Protein AF-M1AW22-F1 (afdb_monomer)

Foldseek 3Di:
DDDDDPDPVVVVVVVVVVVVVVVVVVVVVVVVVVVPPDPQAQAEEEEEEDQPAACPHPVNVVVQVVCCPVSVHPYYDGHGQPVPPDVDRDGDDPLVVVVVVSVVVQVVVCVVDPPHHYHYHYDDSSVD

pLDDT: mean 78.63, std 19.26, range [43.22, 97.75]

Secondary structure (DSSP, 8-state):
-------THHHHHHHHHHHHHHHHHHHHHHHHHHT-----PPPEEEEE--TT--TTSHHHHHHHHHHHHHTT-SEEEEE--GGGTTSS-PPPPPTHHHHHHHHHHHHHHHHHSTTSPEEEEE-GGGG-

Mean predicted aligned error: 13.9 Å

Solvent-accessible surface area (backbone atoms only — not comparable to full-atom values): 7579 Å² total; per-residue (Å²): 136,87,81,82,78,78,67,70,68,64,60,54,55,60,51,52,59,53,50,54,53,52,51,51,52,57,52,53,54,55,57,50,65,73,64,60,87,59,77,86,48,45,31,33,34,43,36,33,39,32,76,83,41,56,35,84,31,70,68,44,47,54,48,41,56,46,50,32,60,78,59,55,30,72,43,60,48,60,48,72,62,77,75,66,68,78,87,58,87,51,81,72,74,65,65,77,73,48,49,60,57,52,53,49,55,51,51,54,50,47,68,75,43,74,86,35,50,78,43,85,43,43,38,72,63,34,58,107

Nearest PDB structures (foldseek):
  1ycd-assembly1_A  TM=5.095E-01  e=6.265E-01  Saccharomyces cerevisiae
  4z99-assembly1_A  TM=2.700E-01  e=2.888E+00  Homo sapiens

Structure (mmCIF, N/CA/C/O backbone):
data_AF-M1AW22-F1
#
_entry.id   AF-M1AW22-F1
#
loop_
_atom_site.group_PDB
_atom_site.id
_atom_site.type_symbol
_atom_site.label_atom_id
_atom_site.label_alt_id
_atom_site.label_comp_id
_atom_site.label_asym_id
_atom_site.label_entity_id
_atom_site.label_seq_id
_atom_site.pdbx_PDB_ins_code
_atom_site.Cartn_x
_atom_site.Cartn_y
_atom_site.Cartn_z
_atom_site.occupancy
_atom_site.B_iso_or_equiv
_atom_site.auth_seq_id
_atom_site.auth_comp_id
_atom_site.auth_asym_id
_atom_site.auth_atom_id
_atom_site.pdbx_PDB_model_num
ATOM 1 N N . MET A 1 1 ? -82.813 -9.520 1.452 1.00 45.84 1 MET A N 1
ATOM 2 C CA . MET A 1 1 ? -81.651 -9.467 2.368 1.00 45.84 1 MET A CA 1
ATOM 3 C C . MET A 1 1 ? -80.362 -9.507 1.546 1.00 45.84 1 MET A C 1
ATOM 5 O O . MET A 1 1 ? -80.009 -10.591 1.099 1.00 45.84 1 MET A O 1
ATOM 9 N N . PRO A 1 2 ? -79.679 -8.385 1.249 1.00 44.34 2 PRO A N 1
ATOM 10 C CA . PRO A 1 2 ? -78.415 -8.440 0.521 1.00 44.34 2 PRO A CA 1
ATOM 11 C C . PRO A 1 2 ? -77.249 -8.662 1.498 1.00 44.34 2 PRO A C 1
ATOM 13 O O . PRO A 1 2 ? -76.967 -7.834 2.361 1.00 44.34 2 PRO A O 1
ATOM 16 N N . THR A 1 3 ? -76.560 -9.794 1.364 1.00 54.22 3 THR A N 1
ATOM 17 C CA . THR A 1 3 ? -75.356 -10.128 2.135 1.00 54.22 3 THR A CA 1
ATOM 18 C C . THR A 1 3 ? -74.130 -9.428 1.545 1.00 54.22 3 THR A C 1
ATOM 20 O O . THR A 1 3 ? -73.744 -9.686 0.403 1.00 54.22 3 THR A O 1
ATOM 23 N N . ARG A 1 4 ? -73.492 -8.548 2.328 1.00 50.41 4 ARG A N 1
ATOM 24 C CA . ARG A 1 4 ? -72.228 -7.876 1.983 1.00 50.41 4 ARG A CA 1
ATOM 25 C C . ARG A 1 4 ? -71.093 -8.899 1.850 1.00 50.41 4 ARG A C 1
ATOM 27 O O . ARG A 1 4 ? -70.639 -9.472 2.836 1.00 50.41 4 ARG A O 1
ATOM 34 N N . ARG A 1 5 ? -70.595 -9.092 0.626 1.00 52.47 5 ARG A N 1
ATOM 35 C CA . ARG A 1 5 ? -69.404 -9.902 0.332 1.00 52.47 5 ARG A CA 1
ATOM 36 C C . ARG A 1 5 ? -68.158 -9.130 0.786 1.00 52.47 5 ARG A C 1
ATOM 38 O O . ARG A 1 5 ? -67.815 -8.105 0.201 1.00 52.47 5 ARG A O 1
ATOM 45 N N . ALA A 1 6 ? -67.505 -9.587 1.854 1.00 54.03 6 ALA A N 1
ATOM 46 C CA . ALA A 1 6 ? -66.303 -8.945 2.382 1.00 54.03 6 ALA A CA 1
ATOM 47 C C . ALA A 1 6 ? -65.142 -9.010 1.368 1.00 54.03 6 ALA A C 1
ATOM 49 O O . ALA A 1 6 ? -64.832 -10.062 0.807 1.00 54.03 6 ALA A O 1
ATOM 50 N N . SER A 1 7 ? -64.524 -7.851 1.135 1.00 51.62 7 SER A N 1
ATOM 51 C CA . SER A 1 7 ? -63.530 -7.585 0.092 1.00 51.62 7 SER A CA 1
ATOM 52 C C . SER A 1 7 ? -62.257 -8.425 0.249 1.00 51.62 7 SER A C 1
ATOM 54 O O . SER A 1 7 ? -61.445 -8.197 1.146 1.00 51.62 7 SER A O 1
ATOM 56 N N . LYS A 1 8 ? -62.064 -9.373 -0.677 1.00 53.41 8 LYS A N 1
ATOM 57 C CA . LYS A 1 8 ? -60.875 -10.238 -0.796 1.00 53.41 8 LYS A CA 1
ATOM 58 C C . LYS A 1 8 ? -59.587 -9.443 -1.075 1.00 53.41 8 LYS A C 1
ATOM 60 O O . LYS A 1 8 ? -58.513 -9.900 -0.710 1.00 53.41 8 LYS A O 1
ATOM 65 N N . ARG A 1 9 ? -59.712 -8.225 -1.626 1.00 50.06 9 ARG A N 1
ATOM 66 C CA . ARG A 1 9 ? -58.597 -7.302 -1.910 1.00 50.06 9 ARG A CA 1
ATOM 67 C C . ARG A 1 9 ? -57.916 -6.742 -0.661 1.00 50.06 9 ARG A C 1
ATOM 69 O O . ARG A 1 9 ? -56.731 -6.459 -0.711 1.00 50.06 9 ARG A O 1
ATOM 76 N N . ARG A 1 10 ? -58.624 -6.597 0.466 1.00 49.12 10 ARG A N 1
ATOM 77 C CA . ARG A 1 10 ? -58.001 -6.078 1.701 1.00 49.12 10 ARG A CA 1
ATOM 78 C C . ARG A 1 10 ? -57.027 -7.067 2.344 1.00 49.12 10 ARG A C 1
ATOM 80 O O . ARG A 1 10 ? -56.121 -6.640 3.041 1.00 49.12 10 ARG A O 1
ATOM 87 N N . ARG A 1 11 ? -57.204 -8.372 2.106 1.00 52.59 11 ARG A N 1
ATOM 88 C CA . ARG A 1 11 ? -56.356 -9.422 2.692 1.00 52.59 11 ARG A CA 1
ATOM 89 C C . ARG A 1 11 ? -55.035 -9.632 1.952 1.00 52.59 11 ARG A C 1
ATOM 91 O O . ARG A 1 11 ? -54.071 -10.031 2.585 1.00 52.59 11 ARG A O 1
ATOM 98 N N . THR A 1 12 ? -54.989 -9.385 0.644 1.00 53.16 12 THR A N 1
ATOM 99 C CA . THR A 1 12 ? -53.757 -9.512 -0.152 1.00 53.16 12 THR A CA 1
ATOM 100 C C . THR A 1 12 ? -52.796 -8.356 0.109 1.00 53.16 12 THR A C 1
ATOM 102 O O . THR A 1 12 ? -51.628 -8.607 0.364 1.00 53.16 12 THR A O 1
ATOM 105 N N . VAL A 1 13 ? -53.309 -7.123 0.198 1.00 54.94 13 VAL A N 1
ATOM 106 C CA . VAL 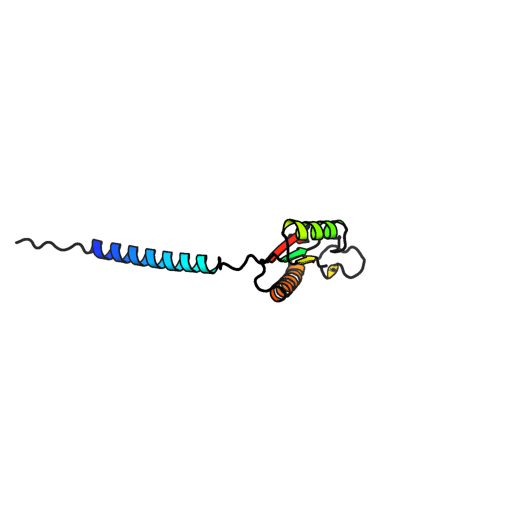A 1 13 ? -52.486 -5.927 0.471 1.00 54.94 13 VAL A CA 1
ATOM 107 C C . VAL A 1 13 ? -51.801 -6.008 1.842 1.00 54.94 13 VAL A C 1
ATOM 109 O O . VAL A 1 13 ? -50.620 -5.723 1.961 1.00 54.94 13 VAL A O 1
ATOM 112 N N . GLN A 1 14 ? -52.506 -6.501 2.868 1.00 55.34 14 GLN A N 1
ATOM 113 C CA . GLN A 1 14 ? -51.924 -6.675 4.207 1.00 55.34 14 GLN A CA 1
ATOM 114 C C . GLN A 1 14 ? -50.846 -7.767 4.278 1.00 55.34 14 GLN A C 1
ATOM 116 O O . GLN A 1 14 ? -50.037 -7.758 5.201 1.00 55.34 14 GLN A O 1
ATOM 121 N N . LYS A 1 15 ? -50.852 -8.728 3.344 1.00 53.50 15 LYS A N 1
ATOM 122 C CA . LYS A 1 15 ? -49.854 -9.802 3.295 1.00 53.50 15 LYS A CA 1
ATOM 123 C C . LYS A 1 15 ? -48.583 -9.345 2.571 1.00 53.50 15 LYS A C 1
ATOM 125 O O . LYS A 1 15 ? -47.498 -9.642 3.051 1.00 53.50 15 LYS A O 1
ATOM 130 N N . GLU A 1 16 ? -48.732 -8.584 1.487 1.00 54.62 16 GLU A N 1
ATOM 131 C CA . GLU A 1 16 ? -47.612 -7.994 0.737 1.00 54.62 16 GLU A CA 1
ATOM 132 C C . GLU A 1 16 ? -46.869 -6.939 1.579 1.00 54.62 16 GLU A C 1
ATOM 134 O O . GLU A 1 16 ? -45.650 -7.005 1.695 1.00 54.62 16 GLU A O 1
ATOM 139 N N . GLU A 1 17 ? -47.582 -6.066 2.307 1.00 55.56 17 GLU A N 1
ATOM 140 C CA . GLU A 1 17 ? -46.953 -5.081 3.211 1.00 55.56 17 GLU A CA 1
ATOM 141 C C . GLU A 1 17 ? -46.202 -5.720 4.397 1.00 55.56 17 GLU A C 1
ATOM 143 O O . GLU A 1 17 ? -45.263 -5.131 4.934 1.00 55.56 17 GLU A O 1
ATOM 148 N N . ALA A 1 18 ? -46.613 -6.914 4.836 1.00 55.72 18 ALA A N 1
ATOM 149 C CA . ALA A 1 18 ? -45.939 -7.644 5.910 1.00 55.72 18 ALA A CA 1
ATOM 150 C C . ALA A 1 18 ? -44.688 -8.391 5.417 1.00 55.72 18 ALA A C 1
ATOM 152 O O . ALA A 1 18 ? -43.732 -8.541 6.178 1.00 55.72 18 ALA A O 1
ATOM 153 N N . GLU A 1 19 ? -44.686 -8.847 4.161 1.00 56.25 19 GLU A N 1
ATOM 154 C CA . GLU A 1 19 ? -43.519 -9.460 3.518 1.00 56.25 19 GLU A CA 1
ATOM 155 C C . GLU A 1 19 ? -42.459 -8.399 3.180 1.00 56.25 19 GLU A C 1
ATOM 157 O O . GLU A 1 19 ? -41.299 -8.604 3.532 1.00 56.25 19 GLU A O 1
ATOM 162 N N . ASP A 1 20 ? -42.845 -7.226 2.664 1.00 53.28 20 ASP A N 1
ATOM 163 C CA . ASP A 1 20 ? -41.913 -6.111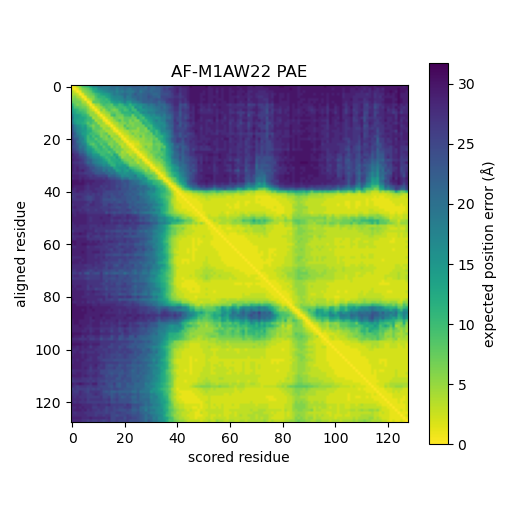 2.407 1.00 53.28 20 ASP A CA 1
ATOM 164 C C . ASP A 1 20 ? -41.250 -5.586 3.688 1.00 53.28 20 ASP A C 1
ATOM 166 O O . ASP A 1 20 ? -40.042 -5.359 3.721 1.00 53.28 20 ASP A O 1
ATOM 170 N N . ARG A 1 21 ? -42.000 -5.468 4.793 1.00 58.41 21 ARG A N 1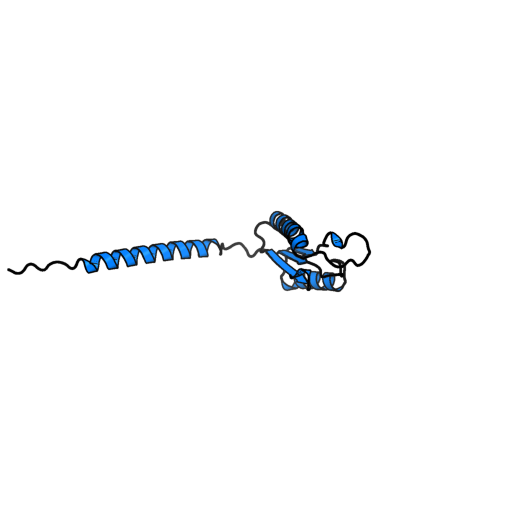
ATOM 171 C CA . ARG A 1 21 ? -41.429 -5.069 6.095 1.00 58.41 21 ARG A CA 1
ATOM 172 C C . ARG A 1 21 ? -40.447 -6.094 6.653 1.00 58.41 21 ARG A C 1
ATOM 174 O O . ARG A 1 21 ? -39.510 -5.722 7.352 1.00 58.41 21 ARG A O 1
ATOM 181 N N . LYS A 1 22 ? -40.656 -7.377 6.355 1.00 55.34 22 LYS A N 1
ATOM 182 C CA . LYS A 1 22 ? -39.765 -8.454 6.792 1.00 55.34 22 LYS A CA 1
ATOM 183 C C . LYS A 1 22 ? -38.494 -8.511 5.944 1.00 55.34 22 LYS A C 1
ATOM 185 O O . LYS A 1 22 ? -37.439 -8.810 6.485 1.00 55.34 22 LYS A O 1
ATOM 190 N N . VAL A 1 23 ? -38.578 -8.206 4.649 1.00 55.94 23 VAL A N 1
ATOM 191 C CA . VAL A 1 23 ? -37.397 -8.080 3.779 1.00 55.94 23 VAL A CA 1
ATOM 192 C C . VAL A 1 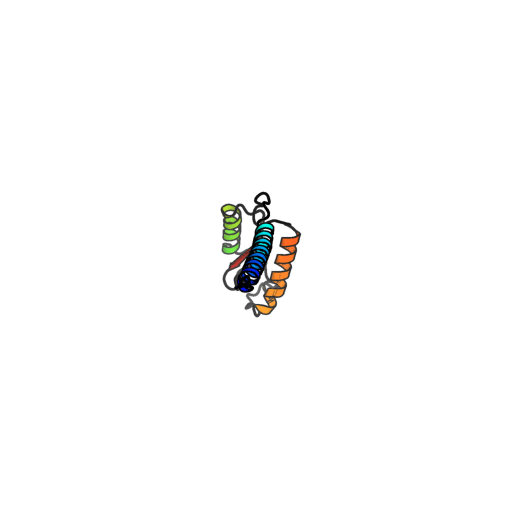23 ? -36.572 -6.857 4.183 1.00 55.94 23 VAL A C 1
ATOM 194 O O . VAL A 1 23 ? -35.368 -6.992 4.369 1.00 55.94 23 VAL A O 1
ATOM 197 N N . GLN A 1 24 ? -37.221 -5.720 4.459 1.00 54.97 24 GLN A N 1
ATOM 198 C CA . GLN A 1 24 ? -36.546 -4.508 4.937 1.00 54.97 24 GLN A CA 1
ATOM 199 C C . GLN A 1 24 ? -35.837 -4.718 6.283 1.00 54.97 24 GLN A C 1
ATOM 201 O O . GLN A 1 24 ? -34.689 -4.317 6.423 1.00 54.97 24 GLN A O 1
ATOM 206 N N . GLN A 1 25 ? -36.454 -5.420 7.241 1.00 54.53 25 GLN A N 1
ATOM 207 C CA . GLN A 1 25 ? -35.798 -5.736 8.519 1.00 54.53 25 GLN A CA 1
ATOM 208 C C . GLN A 1 25 ? -34.593 -6.677 8.363 1.00 54.53 25 GLN A C 1
ATOM 210 O O . GLN A 1 25 ? -33.600 -6.514 9.061 1.00 54.53 25 GLN A O 1
ATOM 215 N N . VAL A 1 26 ? -34.637 -7.633 7.429 1.00 55.84 26 VAL A N 1
ATOM 216 C CA . VAL A 1 26 ? -33.521 -8.569 7.188 1.00 55.84 26 VAL A CA 1
ATOM 217 C C . VAL A 1 26 ? -32.365 -7.904 6.425 1.00 55.84 26 VAL A C 1
ATOM 219 O O . VAL A 1 26 ? -31.209 -8.288 6.606 1.00 55.84 26 VAL A O 1
ATOM 222 N N . GLU A 1 27 ? -32.652 -6.916 5.576 1.00 53.31 27 GLU A N 1
ATOM 223 C CA . GLU A 1 27 ? -31.629 -6.114 4.893 1.00 53.31 27 GLU A CA 1
ATOM 224 C C . GLU A 1 27 ? -30.973 -5.102 5.845 1.00 53.31 27 GLU A C 1
ATOM 226 O O . GLU A 1 27 ? -29.749 -4.994 5.859 1.00 53.31 27 GLU A O 1
ATOM 231 N N . GLU A 1 28 ? -31.749 -4.463 6.723 1.00 49.59 28 GLU A N 1
ATOM 232 C CA . GLU A 1 28 ? -31.244 -3.518 7.729 1.00 49.59 28 GLU A CA 1
ATOM 233 C C . GLU A 1 28 ? -30.406 -4.225 8.817 1.00 49.59 28 GLU A C 1
ATOM 235 O O . GLU A 1 28 ? -29.362 -3.718 9.228 1.00 49.59 28 GLU A O 1
ATOM 240 N N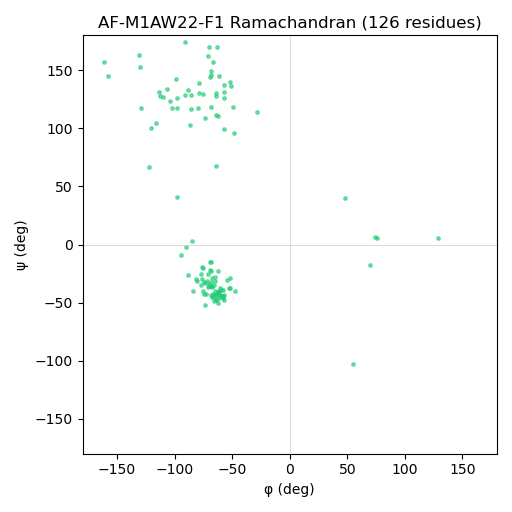 . GLU A 1 29 ? -30.773 -5.451 9.216 1.00 50.62 29 GLU A N 1
ATOM 241 C CA . GLU A 1 29 ? -29.962 -6.286 10.119 1.00 50.62 29 GLU A CA 1
ATOM 242 C C . GLU A 1 29 ? -28.652 -6.770 9.464 1.00 50.62 29 GLU A C 1
ATOM 244 O O . GLU A 1 29 ? -27.624 -6.872 10.139 1.00 50.62 29 GLU A O 1
ATOM 249 N N . LYS A 1 30 ? -28.641 -7.001 8.142 1.00 50.22 30 LYS A N 1
ATOM 250 C CA . LYS A 1 30 ? -27.414 -7.335 7.396 1.00 50.22 30 LYS A CA 1
ATOM 251 C C . LYS A 1 30 ? -26.485 -6.140 7.200 1.00 50.22 30 LYS A C 1
ATOM 253 O O . LYS A 1 30 ? -25.271 -6.332 7.198 1.00 50.22 30 LYS A O 1
ATOM 258 N N . GLU A 1 31 ? -27.015 -4.929 7.047 1.00 46.16 31 GLU A N 1
ATOM 259 C CA . GLU A 1 31 ? -26.197 -3.710 6.998 1.00 46.16 31 GLU A CA 1
ATOM 260 C C . GLU A 1 31 ? -25.667 -3.317 8.387 1.00 46.16 31 GLU A C 1
ATOM 262 O O . GLU A 1 31 ? -24.536 -2.837 8.508 1.00 46.16 31 GLU A O 1
ATOM 267 N N . ALA A 1 32 ? -26.424 -3.598 9.452 1.00 45.69 32 ALA A N 1
ATOM 268 C CA . ALA A 1 32 ? -26.003 -3.346 10.828 1.00 45.69 32 ALA A CA 1
ATOM 269 C C . ALA A 1 32 ? -24.880 -4.288 11.310 1.00 45.69 32 ALA A C 1
ATOM 271 O O . ALA A 1 32 ? -23.995 -3.835 12.038 1.00 45.69 32 ALA A O 1
ATOM 272 N N . GLU A 1 33 ? -24.837 -5.557 10.879 1.00 47.06 33 GLU A N 1
ATOM 273 C CA . GLU A 1 33 ? -23.711 -6.456 11.205 1.00 47.06 33 GLU A CA 1
ATOM 274 C C . GLU A 1 33 ? -22.391 -6.067 10.509 1.00 47.06 33 GLU A C 1
ATOM 276 O O . GLU A 1 33 ? -21.315 -6.402 11.007 1.00 47.06 33 GLU A O 1
ATOM 281 N N . VAL A 1 34 ? -22.435 -5.314 9.401 1.00 51.72 34 VAL A N 1
ATOM 282 C CA . VAL A 1 34 ? -21.222 -4.801 8.731 1.00 51.72 34 VAL A CA 1
ATOM 283 C C . VAL A 1 34 ? -20.630 -3.596 9.471 1.00 51.72 34 VAL A C 1
ATOM 285 O O . VAL A 1 34 ? -19.417 -3.397 9.444 1.00 51.72 34 VAL A O 1
ATOM 288 N N . ASN A 1 35 ? -21.446 -2.851 10.220 1.00 48.56 35 ASN A N 1
ATOM 289 C CA . ASN A 1 35 ? -21.005 -1.746 11.076 1.00 48.56 35 ASN A CA 1
ATOM 290 C C . ASN A 1 35 ? -20.854 -2.184 12.537 1.00 48.56 35 ASN A C 1
ATOM 292 O O . ASN A 1 35 ? -21.212 -1.458 13.468 1.00 48.56 35 ASN A O 1
ATOM 296 N N . GLY A 1 36 ? -20.306 -3.387 12.740 1.00 43.22 36 GLY A N 1
ATOM 297 C CA . GLY A 1 36 ? -19.892 -3.859 14.050 1.00 43.22 36 GLY A CA 1
ATOM 298 C C . GLY A 1 36 ? -19.041 -2.796 14.738 1.00 43.22 36 GLY A C 1
ATOM 299 O O . GLY A 1 36 ? -17.973 -2.427 14.252 1.00 43.22 36 GLY A O 1
ATOM 300 N N . SER A 1 37 ? -19.535 -2.312 15.876 1.00 47.41 37 SER A N 1
ATOM 301 C CA . SER A 1 37 ? -18.899 -1.350 16.770 1.00 47.41 37 SER A CA 1
ATOM 302 C C . SER A 1 37 ? -17.608 -1.924 17.370 1.00 47.41 37 SER A C 1
ATOM 304 O O . SER A 1 37 ? -17.518 -2.229 18.564 1.00 47.41 37 SER A O 1
ATOM 306 N N . SER A 1 38 ? -16.589 -2.137 16.546 1.00 50.38 38 SER A N 1
ATOM 307 C CA . SER A 1 38 ? -15.249 -2.423 17.018 1.00 50.38 38 SER A CA 1
ATOM 308 C C . SER A 1 38 ? -14.663 -1.116 17.523 1.00 50.38 38 SER A C 1
ATOM 310 O O . SER A 1 38 ? -14.695 -0.124 16.803 1.00 50.38 38 SER A O 1
ATOM 312 N N . LYS A 1 39 ? -14.108 -1.116 18.741 1.00 57.34 39 LYS A N 1
ATOM 313 C CA . LYS A 1 39 ? -13.050 -0.173 19.145 1.00 57.34 39 LYS A CA 1
ATOM 314 C C . LYS A 1 39 ? -12.250 0.215 17.899 1.00 57.34 39 LYS A C 1
ATOM 316 O O . LYS A 1 39 ? -11.647 -0.689 17.326 1.00 57.34 39 LYS A O 1
ATOM 321 N N . GLU A 1 40 ? -12.310 1.482 17.488 1.00 73.06 40 GLU A N 1
ATOM 322 C CA . GLU A 1 40 ? -11.678 2.006 16.269 1.00 73.06 40 GLU A CA 1
ATOM 323 C C . GLU A 1 40 ? -10.216 1.542 16.223 1.00 73.06 40 GLU A C 1
ATOM 325 O O . GLU A 1 40 ? -9.343 2.074 16.914 1.00 73.06 40 GL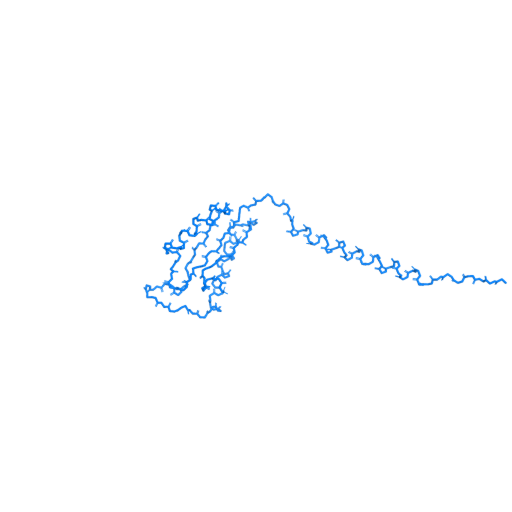U A O 1
ATOM 330 N N . LYS A 1 41 ? -9.961 0.450 15.500 1.00 87.31 41 LYS A N 1
ATOM 331 C CA . LYS A 1 41 ? -8.619 -0.094 15.337 1.00 87.31 41 LYS A C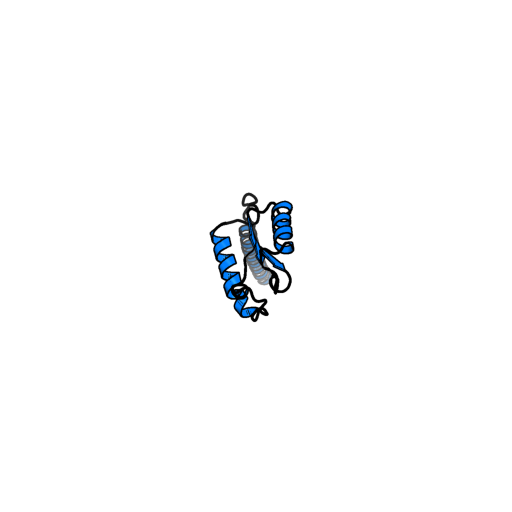A 1
ATOM 332 C C . LYS A 1 41 ? -7.937 0.769 14.291 1.00 87.31 41 LYS A C 1
ATOM 334 O O . LYS A 1 41 ? -8.486 0.975 13.214 1.00 87.31 41 LYS A O 1
ATOM 339 N N . SER A 1 42 ? -6.731 1.239 14.597 1.00 94.81 42 SER A N 1
ATOM 340 C CA . SER A 1 42 ? -5.927 2.010 13.649 1.00 94.81 42 SER A CA 1
ATOM 341 C C . SER A 1 42 ? -5.811 1.287 12.301 1.00 94.81 42 SER A C 1
ATOM 343 O O . SER A 1 42 ? -5.569 0.077 12.295 1.00 94.81 42 SER A O 1
ATOM 345 N N . PRO A 1 43 ? -5.949 1.983 11.163 1.00 96.69 43 PRO A N 1
ATOM 346 C CA . PRO A 1 43 ? -5.914 1.345 9.854 1.00 96.69 43 PRO A CA 1
ATOM 347 C C . PRO A 1 43 ? -4.529 0.776 9.542 1.00 96.69 43 PRO A C 1
ATOM 349 O O . PRO A 1 43 ? -3.514 1.237 10.063 1.00 96.69 43 PRO A O 1
ATOM 352 N N . VAL A 1 44 ? -4.480 -0.206 8.651 1.00 97.31 44 VAL A N 1
ATOM 353 C CA . VAL A 1 44 ? -3.246 -0.719 8.057 1.00 97.31 44 VAL A CA 1
ATOM 354 C C . VAL A 1 44 ? -3.258 -0.391 6.576 1.00 97.31 44 VAL A C 1
ATOM 356 O O . VAL A 1 44 ? -4.243 -0.640 5.885 1.00 97.31 44 VAL A O 1
ATOM 359 N N . VAL A 1 45 ? -2.162 0.174 6.082 1.00 97.75 45 VAL A N 1
ATOM 360 C CA . VAL A 1 45 ? -2.044 0.606 4.691 1.00 97.75 45 VAL A CA 1
ATOM 361 C C . VAL A 1 45 ? -1.070 -0.303 3.955 1.00 97.75 45 VAL A C 1
ATOM 363 O O . VAL A 1 45 ? 0.075 -0.463 4.370 1.00 97.75 45 VAL A O 1
ATOM 366 N N . VAL A 1 46 ? -1.496 -0.857 2.826 1.00 97.50 46 VAL A N 1
ATOM 367 C CA . VAL A 1 46 ? -0.617 -1.526 1.862 1.00 97.50 46 VAL A CA 1
ATOM 368 C C . VAL A 1 46 ? -0.307 -0.530 0.755 1.00 97.50 46 VAL A C 1
ATOM 370 O O . VAL A 1 46 ? -1.214 -0.062 0.070 1.00 97.50 46 VAL A O 1
ATOM 373 N N . PHE A 1 47 ? 0.969 -0.177 0.599 1.00 97.12 47 PHE A N 1
ATOM 374 C CA . PHE A 1 47 ? 1.407 0.900 -0.280 1.00 97.12 47 PHE A CA 1
ATOM 375 C C . PHE A 1 47 ? 2.287 0.395 -1.428 1.00 97.12 47 PHE A C 1
ATOM 377 O O . PHE A 1 47 ? 3.472 0.099 -1.263 1.00 97.12 47 PHE A O 1
ATOM 384 N N . ALA A 1 48 ? 1.706 0.324 -2.624 1.00 95.75 48 ALA A N 1
ATOM 385 C CA . ALA A 1 48 ? 2.377 -0.164 -3.819 1.00 95.75 48 ALA A CA 1
ATOM 386 C C . ALA A 1 48 ? 3.179 0.932 -4.538 1.00 95.75 48 ALA A C 1
ATOM 388 O O . ALA A 1 48 ? 2.670 2.002 -4.896 1.00 95.75 48 ALA A O 1
ATOM 389 N N . HIS A 1 49 ? 4.446 0.635 -4.816 1.00 94.12 49 HIS A N 1
ATOM 390 C CA . HIS A 1 49 ? 5.323 1.537 -5.551 1.00 94.12 49 HIS A CA 1
ATOM 391 C C . HIS A 1 49 ? 4.947 1.651 -7.041 1.00 94.12 49 HIS A C 1
ATOM 393 O O . HIS A 1 49 ? 4.225 0.831 -7.610 1.00 94.12 49 HIS A O 1
ATOM 399 N N . GLY A 1 50 ? 5.451 2.703 -7.691 1.00 90.75 50 GLY A N 1
ATOM 400 C CA . GLY A 1 50 ? 5.241 2.939 -9.120 1.00 90.75 50 GLY A CA 1
ATOM 401 C C . GLY A 1 50 ? 6.327 2.331 -10.009 1.00 90.75 50 GLY A C 1
ATOM 402 O O . GLY A 1 50 ? 7.364 1.857 -9.546 1.00 90.75 50 GLY A O 1
ATOM 403 N N . ALA A 1 51 ? 6.128 2.419 -11.325 1.00 85.44 51 ALA A N 1
ATOM 404 C CA . ALA A 1 51 ? 7.114 1.966 -12.299 1.00 85.44 51 ALA A CA 1
ATOM 405 C C . ALA A 1 51 ? 8.473 2.670 -12.098 1.00 85.44 51 ALA A C 1
ATOM 407 O O . ALA A 1 51 ? 8.555 3.899 -12.084 1.00 85.44 51 ALA A O 1
ATOM 408 N N . GLY A 1 52 ? 9.546 1.887 -11.951 1.00 80.75 52 GLY A N 1
ATOM 409 C CA . GLY A 1 52 ? 10.925 2.387 -11.932 1.00 80.75 52 GLY A CA 1
ATOM 410 C C . GLY A 1 52 ? 11.376 3.127 -10.665 1.00 80.75 52 GLY A C 1
ATOM 411 O O . GLY A 1 52 ? 12.490 3.662 -10.672 1.00 80.75 52 GLY A O 1
ATOM 412 N N . ALA A 1 53 ? 10.556 3.160 -9.610 1.00 84.56 53 ALA A N 1
ATOM 413 C CA . ALA A 1 53 ? 10.913 3.690 -8.295 1.00 84.56 53 ALA A CA 1
ATOM 414 C C . ALA A 1 53 ? 10.564 2.647 -7.221 1.00 84.56 53 ALA A C 1
ATOM 416 O O . ALA A 1 53 ? 9.382 2.319 -7.117 1.00 84.56 53 ALA A O 1
ATOM 417 N N . PRO A 1 54 ? 11.546 2.114 -6.470 1.00 89.81 54 PRO A N 1
ATOM 418 C CA . PRO A 1 54 ? 11.295 1.118 -5.432 1.00 89.81 54 PRO A CA 1
ATOM 419 C C . PRO A 1 54 ? 10.560 1.713 -4.229 1.00 89.81 54 PRO A C 1
ATOM 421 O O . PRO A 1 54 ? 10.470 2.937 -4.066 1.00 89.81 54 PRO A O 1
ATOM 424 N N . SER A 1 55 ? 10.109 0.828 -3.349 1.00 90.44 55 SER A N 1
ATOM 425 C CA . SER A 1 55 ? 9.599 1.124 -2.011 1.00 90.44 55 SER A CA 1
ATOM 426 C C . SER A 1 55 ? 10.570 1.978 -1.182 1.00 90.44 55 SER A C 1
ATOM 428 O O . SER A 1 55 ? 10.137 2.796 -0.377 1.00 90.44 55 SER A O 1
ATOM 430 N N . THR A 1 56 ? 11.874 1.860 -1.449 1.00 91.12 56 THR A N 1
ATOM 431 C CA . THR A 1 56 ? 12.963 2.619 -0.813 1.00 91.12 56 THR A CA 1
ATOM 432 C C . THR A 1 56 ? 13.244 3.983 -1.446 1.00 91.12 56 THR A C 1
ATOM 434 O O . THR A 1 56 ? 14.179 4.663 -1.039 1.00 91.12 56 THR A O 1
ATOM 437 N N . SER A 1 57 ? 12.478 4.409 -2.454 1.00 91.81 57 SER A N 1
ATOM 438 C CA . SER A 1 57 ? 12.639 5.754 -3.018 1.00 91.81 57 SER A CA 1
ATOM 439 C C . SER A 1 57 ? 12.207 6.839 -2.026 1.00 91.81 57 SER A C 1
ATOM 441 O O . SER A 1 57 ? 11.222 6.663 -1.311 1.00 91.81 57 SER A O 1
ATOM 443 N N . ASP A 1 58 ? 12.875 7.997 -2.044 1.00 94.69 58 ASP A N 1
ATOM 444 C CA . ASP A 1 58 ? 12.584 9.121 -1.134 1.00 94.69 58 ASP A CA 1
ATOM 445 C C . ASP A 1 58 ? 11.105 9.525 -1.138 1.00 94.69 58 ASP A C 1
ATOM 447 O O . ASP A 1 58 ? 10.528 9.846 -0.102 1.00 94.69 58 ASP A O 1
ATOM 451 N N . TRP A 1 59 ? 10.465 9.471 -2.311 1.00 94.06 59 TRP A N 1
ATOM 452 C CA . TRP A 1 59 ? 9.037 9.750 -2.437 1.00 94.06 59 TRP A CA 1
ATOM 453 C C . TRP A 1 59 ? 8.197 8.720 -1.673 1.00 94.06 59 TRP A C 1
ATOM 455 O O . TRP A 1 59 ? 7.306 9.107 -0.923 1.00 94.06 59 TRP A O 1
ATOM 465 N N . MET A 1 60 ? 8.485 7.424 -1.829 1.00 95.25 60 MET A N 1
ATOM 466 C CA . MET A 1 60 ? 7.750 6.358 -1.140 1.00 95.25 60 MET A CA 1
ATOM 467 C C . MET A 1 60 ? 7.953 6.432 0.374 1.00 95.25 60 MET A C 1
ATOM 469 O O . MET A 1 60 ? 6.974 6.335 1.107 1.00 95.25 60 MET A O 1
ATOM 473 N N . ILE A 1 61 ? 9.185 6.671 0.834 1.00 96.31 61 ILE A N 1
ATOM 474 C CA . ILE A 1 61 ? 9.510 6.816 2.261 1.00 96.31 61 ILE A CA 1
ATOM 475 C C . ILE A 1 61 ? 8.768 8.017 2.855 1.00 96.31 61 ILE A C 1
ATOM 477 O O . ILE A 1 61 ? 8.049 7.874 3.840 1.00 96.31 61 ILE A O 1
ATOM 481 N N . ARG A 1 62 ? 8.848 9.185 2.206 1.00 96.88 62 ARG A N 1
ATOM 482 C CA . ARG A 1 62 ? 8.146 10.394 2.657 1.00 96.88 62 ARG A CA 1
ATOM 483 C C . ARG A 1 62 ? 6.638 10.172 2.763 1.00 96.88 62 ARG A C 1
ATOM 485 O O . ARG A 1 62 ? 6.018 10.613 3.728 1.00 96.88 62 ARG A O 1
ATOM 492 N N . TRP A 1 63 ? 6.043 9.512 1.772 1.00 96.25 63 TRP A N 1
ATOM 493 C CA . TRP A 1 63 ? 4.611 9.218 1.781 1.00 96.25 63 TRP A CA 1
ATOM 494 C C . TRP A 1 63 ? 4.236 8.160 2.813 1.00 96.25 63 TRP A C 1
ATOM 496 O O . TRP A 1 63 ? 3.207 8.312 3.460 1.00 96.25 63 TRP A O 1
ATOM 506 N N . LYS A 1 64 ? 5.072 7.141 3.032 1.00 96.44 64 LYS A N 1
ATOM 507 C CA . LYS A 1 64 ? 4.890 6.169 4.114 1.00 96.44 64 LYS A CA 1
ATOM 508 C C . LYS A 1 64 ? 4.829 6.868 5.476 1.00 96.44 64 LYS A C 1
ATOM 510 O O . LYS A 1 64 ? 3.907 6.611 6.250 1.00 96.44 64 LYS A O 1
ATOM 515 N N . ASP A 1 65 ? 5.766 7.773 5.746 1.00 97.19 65 ASP A N 1
ATOM 516 C CA . ASP A 1 65 ? 5.818 8.510 7.012 1.00 97.19 65 ASP A CA 1
ATOM 517 C C . ASP A 1 65 ? 4.607 9.429 7.183 1.00 97.19 65 ASP A C 1
ATOM 519 O O . ASP A 1 65 ? 4.045 9.527 8.273 1.00 97.19 65 ASP A O 1
ATOM 523 N N . MET A 1 66 ? 4.184 10.088 6.102 1.00 97.25 66 MET A N 1
ATOM 524 C CA . MET A 1 66 ? 3.004 10.947 6.104 1.00 97.25 66 MET A CA 1
ATOM 525 C C . MET A 1 66 ? 1.726 10.138 6.350 1.00 97.25 66 MET A C 1
ATOM 527 O O . MET A 1 66 ? 0.959 10.481 7.238 1.00 97.25 66 MET A O 1
ATOM 531 N N . LEU A 1 67 ? 1.525 9.028 5.634 1.00 96.00 67 LEU A N 1
ATOM 532 C CA . LEU A 1 67 ? 0.357 8.158 5.806 1.00 96.00 67 LEU A CA 1
ATOM 533 C C . LEU A 1 67 ? 0.290 7.570 7.216 1.00 96.00 67 LEU A C 1
ATOM 535 O O . LEU A 1 67 ? -0.787 7.523 7.801 1.00 96.00 67 LEU A O 1
ATOM 539 N N . THR A 1 68 ? 1.433 7.174 7.781 1.00 96.50 68 THR A N 1
ATOM 540 C CA . THR A 1 68 ? 1.498 6.670 9.161 1.00 96.50 68 THR A CA 1
ATOM 541 C C . THR A 1 68 ? 0.996 7.716 10.156 1.00 96.50 68 THR A C 1
ATOM 543 O O . THR A 1 68 ? 0.211 7.391 11.044 1.00 96.50 68 THR A O 1
ATOM 546 N N . LYS A 1 69 ? 1.422 8.975 9.992 1.00 96.56 69 LYS A N 1
ATOM 547 C CA . LYS A 1 69 ? 1.067 10.084 10.889 1.00 96.56 69 LYS A CA 1
ATOM 548 C C . LYS A 1 69 ? -0.378 10.541 10.712 1.00 96.56 69 LYS A C 1
ATOM 550 O O . LYS A 1 69 ? -1.110 10.597 11.688 1.00 96.56 69 LYS A O 1
ATOM 555 N N . GLU A 1 70 ? -0.785 10.839 9.483 1.00 96.56 70 GLU A N 1
ATOM 556 C CA . GLU A 1 70 ? -2.093 11.442 9.196 1.00 96.56 70 GLU A CA 1
ATOM 557 C C . GLU A 1 70 ? -3.254 10.470 9.441 1.00 96.56 70 GLU A C 1
ATOM 559 O O . GLU A 1 70 ? -4.314 10.874 9.907 1.00 96.56 70 GLU A O 1
ATOM 564 N N . LEU A 1 71 ? -3.062 9.177 9.158 1.00 93.50 71 LEU A N 1
ATOM 565 C CA . LEU A 1 71 ? -4.093 8.156 9.379 1.00 93.50 71 LEU A CA 1
ATOM 566 C C . LEU A 1 71 ? -4.018 7.524 10.769 1.00 93.50 71 LEU A C 1
ATOM 568 O O . LEU A 1 71 ? -4.818 6.640 11.074 1.00 93.50 71 LEU A O 1
ATOM 572 N N . ASN A 1 72 ? -3.035 7.916 11.588 1.00 94.81 72 ASN A N 1
ATOM 573 C CA . ASN A 1 72 ? -2.732 7.252 12.853 1.00 94.81 72 ASN A CA 1
ATOM 574 C C . ASN A 1 72 ? -2.646 5.717 12.672 1.00 94.81 72 ASN A C 1
ATOM 576 O O . ASN A 1 72 ? -3.181 4.941 13.472 1.00 94.81 72 ASN A O 1
ATOM 580 N N . ALA A 1 73 ? -2.036 5.297 11.555 1.00 93.44 73 ALA A N 1
ATOM 581 C CA . ALA A 1 73 ? -2.068 3.924 11.067 1.00 93.44 73 ALA A CA 1
ATOM 582 C C . ALA A 1 73 ? -1.265 2.992 11.981 1.00 93.44 73 ALA A C 1
ATOM 584 O O . ALA A 1 73 ? -0.206 3.356 12.489 1.00 93.44 73 ALA A O 1
ATOM 585 N N . ALA A 1 74 ? -1.750 1.762 12.147 1.00 94.19 74 ALA A N 1
ATOM 586 C CA . ALA A 1 74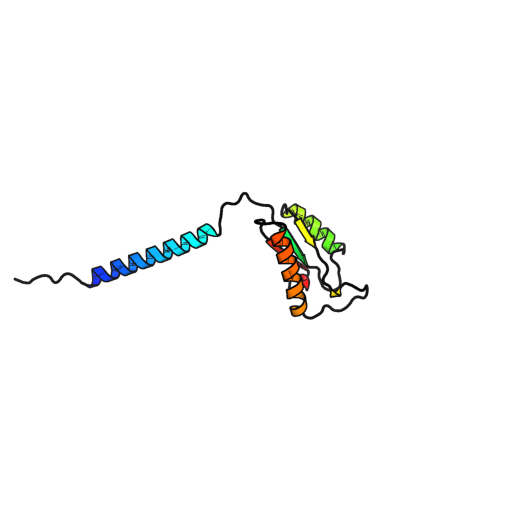 ? -1.035 0.721 12.874 1.00 94.19 74 ALA A CA 1
ATOM 587 C C . ALA A 1 74 ? 0.235 0.293 12.124 1.00 94.19 74 ALA A C 1
ATOM 589 O O . ALA A 1 74 ? 1.245 -0.007 12.751 1.00 94.19 74 ALA A O 1
ATOM 590 N N . GLU A 1 75 ? 0.176 0.259 10.790 1.00 96.06 75 GLU A N 1
ATOM 591 C CA . GLU A 1 75 ? 1.307 -0.063 9.922 1.00 96.06 75 GLU A CA 1
ATOM 592 C C . GLU A 1 75 ? 1.066 0.498 8.516 1.00 96.06 75 GLU A C 1
ATOM 594 O O . GLU A 1 75 ? -0.057 0.472 8.007 1.00 96.06 75 GLU A O 1
ATOM 599 N N . VAL A 1 76 ? 2.136 0.950 7.859 1.00 96.88 76 VAL A N 1
ATOM 600 C CA . VAL A 1 76 ? 2.139 1.263 6.425 1.00 96.88 76 VAL A CA 1
ATOM 601 C C . VAL A 1 76 ? 3.195 0.393 5.743 1.00 96.88 76 VAL A C 1
ATOM 603 O O . VAL A 1 76 ? 4.397 0.684 5.777 1.00 96.88 76 VAL A O 1
ATOM 606 N N . LEU A 1 77 ? 2.745 -0.688 5.110 1.00 96.56 77 LEU A N 1
ATOM 607 C CA . LEU A 1 77 ? 3.602 -1.634 4.412 1.00 96.56 77 LEU A CA 1
ATOM 608 C C . LEU A 1 77 ? 3.845 -1.169 2.974 1.00 96.56 77 LEU A C 1
ATOM 610 O O . LEU A 1 77 ? 3.007 -1.363 2.097 1.00 96.56 77 LEU A O 1
ATOM 614 N N . ALA A 1 78 ? 5.028 -0.616 2.724 1.00 95.31 78 ALA A N 1
ATOM 615 C CA . ALA A 1 78 ? 5.547 -0.459 1.371 1.00 95.31 78 ALA A CA 1
ATOM 616 C C . ALA A 1 78 ? 6.328 -1.718 0.971 1.00 95.31 78 ALA A C 1
ATOM 618 O O . ALA A 1 78 ? 7.161 -2.195 1.741 1.00 95.31 78 ALA A O 1
ATOM 619 N N . PHE A 1 79 ? 6.070 -2.247 -0.222 1.00 93.69 79 PHE A N 1
ATOM 620 C CA . PHE A 1 79 ? 6.726 -3.451 -0.738 1.00 93.69 79 PHE A CA 1
ATOM 621 C C . PHE A 1 79 ? 7.248 -3.223 -2.157 1.00 93.69 79 PHE A C 1
ATOM 623 O O . PHE A 1 79 ? 6.815 -2.285 -2.825 1.00 93.69 79 PHE A O 1
ATOM 630 N N . ASP A 1 80 ? 8.156 -4.085 -2.619 1.00 92.56 80 ASP A N 1
ATOM 631 C CA . ASP A 1 80 ? 8.673 -4.083 -3.990 1.00 92.56 80 ASP A CA 1
ATOM 632 C C . ASP A 1 80 ? 8.114 -5.254 -4.800 1.00 92.56 80 ASP A C 1
ATOM 634 O O . ASP A 1 80 ? 8.115 -6.401 -4.350 1.00 92.56 80 ASP A O 1
ATOM 638 N N . TYR A 1 81 ? 7.656 -4.978 -6.021 1.00 90.62 81 TYR A N 1
ATOM 639 C CA . TYR A 1 81 ? 7.223 -6.023 -6.942 1.00 90.62 81 TYR A CA 1
ATOM 640 C C . TYR A 1 81 ? 8.417 -6.872 -7.413 1.00 90.62 81 TYR A C 1
ATOM 642 O O . TYR A 1 81 ? 9.509 -6.333 -7.624 1.00 90.62 81 TYR A O 1
ATOM 650 N N . PRO A 1 82 ? 8.221 -8.172 -7.717 1.00 87.81 82 PRO A N 1
ATOM 651 C CA . PRO A 1 82 ? 9.311 -9.080 -8.085 1.00 87.81 82 PRO A CA 1
ATOM 652 C C . PRO A 1 82 ? 10.180 -8.600 -9.252 1.00 87.81 82 PRO A C 1
ATOM 654 O O . PRO A 1 82 ? 11.378 -8.869 -9.287 1.00 87.81 82 PRO A O 1
ATOM 657 N N . TYR A 1 83 ? 9.612 -7.844 -10.198 1.00 84.38 83 TYR A N 1
ATOM 658 C CA . TYR A 1 83 ? 10.354 -7.337 -11.357 1.00 84.38 83 TYR A CA 1
ATOM 659 C C . TYR A 1 83 ? 11.413 -6.275 -11.004 1.00 84.38 83 TYR A C 1
ATOM 661 O O . TYR A 1 83 ? 12.275 -5.989 -11.836 1.00 84.38 83 TYR A O 1
ATOM 669 N N . MET A 1 84 ? 11.355 -5.694 -9.800 1.00 81.25 84 MET A N 1
ATOM 670 C CA . MET A 1 84 ? 12.365 -4.764 -9.285 1.00 81.25 84 MET A CA 1
ATOM 671 C C . MET A 1 84 ? 13.652 -5.479 -8.852 1.00 81.25 84 MET A C 1
ATOM 673 O O . MET A 1 84 ? 14.709 -4.849 -8.781 1.00 81.25 84 MET A O 1
ATOM 677 N N . SER A 1 85 ? 13.592 -6.791 -8.598 1.00 70.06 85 SER A N 1
ATOM 678 C CA . SER A 1 85 ? 14.774 -7.589 -8.275 1.00 70.06 85 SER A CA 1
ATOM 679 C C . SER A 1 85 ? 15.688 -7.697 -9.508 1.00 70.06 85 SER A C 1
ATOM 681 O O . SER A 1 85 ? 15.289 -8.168 -10.574 1.00 70.06 85 SER A O 1
ATOM 683 N N . GLY A 1 86 ? 16.919 -7.183 -9.401 1.00 63.31 86 GLY A N 1
ATOM 684 C CA . GLY A 1 86 ? 17.921 -7.267 -10.476 1.00 63.31 86 GLY A CA 1
ATOM 685 C C . GLY A 1 86 ? 18.605 -5.963 -10.897 1.00 63.31 86 GLY A C 1
ATOM 686 O O . GLY A 1 86 ? 19.355 -5.981 -11.872 1.00 63.31 86 GLY A O 1
ATOM 687 N N . GLY A 1 87 ? 18.368 -4.834 -10.217 1.00 59.03 87 GLY A N 1
ATOM 688 C CA . GLY A 1 87 ? 19.167 -3.597 -10.338 1.00 59.03 87 GLY A CA 1
ATOM 689 C C . GLY A 1 87 ? 19.058 -2.825 -11.664 1.00 59.03 87 GLY A C 1
ATOM 690 O O . GLY A 1 87 ? 19.372 -1.639 -11.715 1.00 59.03 87 GLY A O 1
ATOM 691 N N . LYS A 1 88 ? 18.574 -3.447 -12.744 1.00 61.53 88 LYS A N 1
ATOM 692 C CA . LYS A 1 88 ? 18.282 -2.778 -14.017 1.00 61.53 88 LYS A CA 1
ATOM 693 C C . LYS A 1 88 ? 16.835 -2.300 -14.025 1.00 61.53 88 LYS A C 1
ATOM 695 O O . LYS A 1 88 ? 15.926 -3.099 -13.811 1.00 61.53 88 LYS A O 1
ATOM 700 N N . ARG A 1 89 ? 16.616 -1.016 -14.343 1.00 62.12 89 ARG A N 1
ATOM 701 C CA . ARG A 1 89 ? 15.282 -0.469 -14.641 1.00 62.12 89 ARG A CA 1
ATOM 702 C C . ARG A 1 89 ? 14.664 -1.261 -15.791 1.00 62.12 89 ARG A C 1
ATOM 704 O O . ARG A 1 89 ? 14.997 -1.045 -16.953 1.00 62.12 89 ARG A O 1
ATOM 711 N N . ARG A 1 90 ? 13.785 -2.198 -15.455 1.00 69.06 90 ARG A N 1
ATOM 712 C CA . ARG A 1 90 ? 12.957 -2.927 -16.410 1.00 69.06 90 ARG A CA 1
ATOM 713 C C . ARG A 1 90 ? 11.582 -2.288 -16.444 1.00 69.06 90 ARG A C 1
ATOM 715 O O . ARG A 1 90 ? 11.069 -1.849 -15.413 1.00 69.06 90 ARG A O 1
ATOM 722 N N . ALA A 1 91 ? 11.006 -2.228 -17.641 1.00 75.56 91 ALA A N 1
ATOM 723 C CA . ALA A 1 91 ? 9.603 -1.891 -17.775 1.00 75.56 91 ALA A CA 1
ATOM 724 C C . ALA A 1 91 ? 8.782 -2.901 -16.956 1.00 75.56 91 ALA A C 1
ATOM 726 O O . ALA A 1 91 ? 9.107 -4.095 -16.970 1.00 75.56 91 ALA A O 1
ATOM 727 N N . PRO A 1 92 ? 7.765 -2.437 -16.218 1.00 77.75 92 PRO A N 1
ATOM 728 C CA . PRO A 1 92 ? 6.927 -3.340 -15.460 1.00 77.75 92 PRO A CA 1
ATOM 729 C C . PRO A 1 92 ? 6.225 -4.325 -16.405 1.00 77.75 92 PRO A C 1
ATOM 731 O O . PRO A 1 92 ? 5.874 -3.961 -17.534 1.00 77.75 92 PRO A O 1
ATOM 734 N N . PRO A 1 93 ? 6.016 -5.576 -15.966 1.00 81.56 93 PRO A N 1
ATOM 735 C CA . PRO A 1 93 ? 5.169 -6.509 -16.692 1.00 81.56 93 PRO A CA 1
ATOM 736 C C . PRO A 1 93 ? 3.725 -5.985 -16.736 1.00 81.56 93 PRO A C 1
ATOM 738 O O . PRO A 1 93 ? 3.367 -5.031 -16.044 1.00 81.56 93 PRO A O 1
ATOM 741 N N . LYS A 1 94 ? 2.873 -6.627 -17.544 1.00 82.56 94 LYS A N 1
ATOM 742 C CA . LYS A 1 94 ? 1.433 -6.326 -17.556 1.00 82.56 94 LYS A CA 1
ATOM 743 C C . LYS A 1 94 ? 0.861 -6.384 -16.135 1.00 82.56 94 LYS A C 1
ATOM 745 O O . LYS A 1 94 ? 1.206 -7.299 -15.386 1.00 82.56 94 LYS A O 1
ATOM 750 N N . ALA A 1 95 ? -0.035 -5.447 -15.818 1.00 78.69 95 ALA A N 1
ATOM 751 C CA . ALA A 1 95 ? -0.647 -5.310 -14.495 1.00 78.69 95 ALA A CA 1
ATOM 752 C C . ALA A 1 95 ? -1.270 -6.622 -13.995 1.00 78.69 95 ALA A C 1
ATOM 754 O O . ALA A 1 95 ? -1.078 -6.969 -12.839 1.00 78.69 95 ALA A O 1
ATOM 755 N N . GLU A 1 96 ? -1.882 -7.411 -14.885 1.00 83.06 96 GLU A N 1
ATOM 756 C CA . GLU A 1 96 ? -2.436 -8.746 -14.593 1.00 83.06 96 GLU A CA 1
ATOM 757 C C . GLU A 1 96 ? -1.466 -9.653 -13.820 1.00 83.06 96 GLU A C 1
ATOM 759 O O . GLU A 1 96 ? -1.866 -10.331 -12.883 1.00 83.06 96 GLU A O 1
ATOM 764 N N . LYS A 1 97 ? -0.167 -9.621 -14.148 1.00 84.00 97 LYS A N 1
ATOM 765 C CA . LYS A 1 97 ? 0.849 -10.435 -13.457 1.00 84.00 97 LYS A CA 1
ATOM 766 C C . LYS A 1 97 ? 1.225 -9.896 -12.076 1.00 84.00 97 LYS A C 1
ATOM 768 O O . LYS A 1 97 ? 1.834 -10.611 -11.287 1.00 84.00 97 LYS A O 1
ATOM 773 N N . LEU A 1 98 ? 0.940 -8.624 -11.810 1.00 88.06 98 LEU A N 1
ATOM 774 C CA . LEU A 1 98 ? 1.202 -7.971 -10.529 1.00 88.06 98 LEU A CA 1
ATOM 775 C C . LEU A 1 98 ? 0.033 -8.147 -9.556 1.00 88.06 98 LEU A C 1
ATOM 777 O O . LEU A 1 98 ? 0.272 -8.147 -8.351 1.00 88.06 98 LEU A O 1
ATOM 781 N N . VAL A 1 99 ? -1.191 -8.341 -10.062 1.00 91.56 99 VAL A N 1
ATOM 782 C CA . VAL A 1 99 ? -2.406 -8.518 -9.249 1.00 91.56 99 VAL A CA 1
ATOM 783 C C . VAL A 1 99 ? -2.281 -9.711 -8.308 1.00 91.56 99 VAL A C 1
ATOM 785 O O . VAL A 1 99 ? -2.597 -9.578 -7.127 1.00 91.56 99 VAL A O 1
ATOM 788 N N . ASP A 1 100 ? -1.769 -10.846 -8.787 1.00 91.81 100 ASP A N 1
ATOM 789 C CA . ASP A 1 100 ? -1.600 -12.046 -7.956 1.00 91.81 100 ASP A CA 1
ATOM 790 C C . ASP A 1 100 ? -0.640 -11.788 -6.791 1.00 91.81 100 ASP A C 1
ATOM 792 O O . ASP A 1 100 ? -0.934 -12.105 -5.637 1.00 91.81 100 ASP A O 1
ATOM 796 N N . PHE A 1 101 ? 0.494 -11.147 -7.082 1.00 92.75 101 PHE A N 1
ATOM 797 C CA . PHE A 1 101 ? 1.479 -10.792 -6.067 1.00 92.75 101 PHE A CA 1
ATOM 798 C C . PHE A 1 101 ? 0.912 -9.785 -5.062 1.00 92.75 101 PHE A C 1
ATOM 800 O O . PHE A 1 101 ? 1.021 -9.991 -3.856 1.00 92.75 101 PHE A O 1
ATOM 807 N N . HIS A 1 102 ? 0.263 -8.726 -5.551 1.00 94.25 102 HIS A N 1
ATOM 808 C CA . HIS A 1 102 ? -0.368 -7.715 -4.709 1.00 94.25 102 HIS A CA 1
ATOM 809 C C . HIS A 1 102 ? -1.416 -8.350 -3.788 1.00 94.25 102 HIS A C 1
ATOM 811 O O . HIS A 1 102 ? -1.415 -8.113 -2.584 1.00 94.25 102 HIS A O 1
ATOM 817 N N . SER A 1 103 ? -2.266 -9.218 -4.337 1.00 94.31 103 SER A N 1
ATOM 818 C CA . SER A 1 103 ? -3.305 -9.924 -3.586 1.00 94.31 103 SER A CA 1
ATOM 819 C C . SER A 1 103 ? -2.724 -10.805 -2.483 1.00 94.31 103 SER A C 1
ATOM 821 O O . SER A 1 103 ? -3.305 -10.894 -1.404 1.00 94.31 103 SER A O 1
ATOM 823 N N . ASN A 1 104 ? -1.577 -11.445 -2.721 1.00 95.50 104 ASN A N 1
ATOM 824 C CA . ASN A 1 104 ? -0.901 -12.240 -1.697 1.00 95.50 104 ASN A CA 1
ATOM 825 C C . ASN A 1 104 ? -0.365 -11.363 -0.561 1.00 95.50 104 ASN A C 1
ATOM 827 O O . ASN A 1 104 ? -0.643 -11.659 0.597 1.00 95.50 104 ASN A O 1
ATOM 831 N N . VAL A 1 105 ? 0.288 -10.239 -0.878 1.00 95.69 105 VAL A N 1
ATOM 832 C CA . VAL A 1 105 ? 0.744 -9.271 0.136 1.00 95.69 105 VAL A CA 1
ATOM 833 C C . VAL A 1 105 ? -0.433 -8.760 0.972 1.00 95.69 105 VAL A C 1
ATOM 835 O O . VAL A 1 105 ? -0.363 -8.725 2.197 1.00 95.69 105 VAL A O 1
ATOM 838 N N . VAL A 1 106 ? -1.552 -8.420 0.329 1.00 95.88 106 VAL A N 1
ATOM 839 C CA . VAL A 1 106 ? -2.778 -7.973 1.009 1.00 95.88 106 VAL A CA 1
ATOM 840 C C . VAL A 1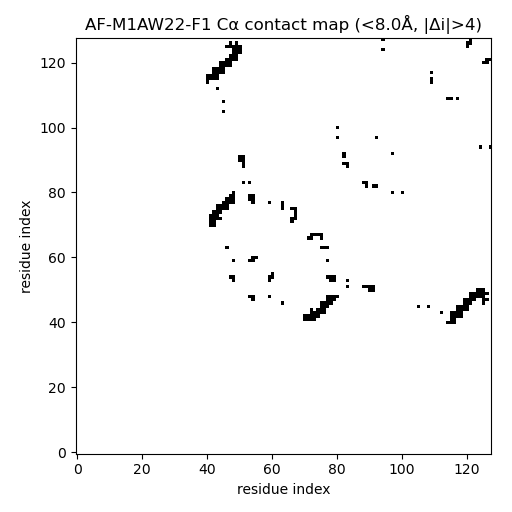 106 ? -3.310 -9.045 1.964 1.00 95.88 106 VAL A C 1
ATOM 842 O O . VAL A 1 106 ? -3.647 -8.725 3.103 1.00 95.88 106 VAL A O 1
ATOM 845 N N . LYS A 1 107 ? -3.343 -10.317 1.546 1.00 96.56 107 LYS A N 1
ATOM 846 C CA . LYS A 1 107 ? -3.770 -11.439 2.402 1.00 96.56 107 LYS A CA 1
ATOM 847 C C . LYS A 1 107 ? -2.842 -11.642 3.598 1.00 96.56 107 LYS A C 1
ATOM 849 O O . LYS A 1 107 ? -3.327 -11.840 4.708 1.00 96.56 107 LYS A O 1
ATOM 854 N N . GLU A 1 108 ? -1.530 -11.573 3.391 1.00 96.50 108 GLU A N 1
ATOM 855 C CA . GLU A 1 108 ? -0.536 -11.692 4.465 1.00 96.50 108 GLU A CA 1
ATOM 856 C C . GLU A 1 108 ? -0.688 -10.569 5.497 1.00 96.50 108 GLU A C 1
ATOM 858 O O . GLU A 1 108 ? -0.679 -10.815 6.705 1.00 96.50 108 GLU A O 1
ATOM 863 N N . VAL A 1 109 ? -0.898 -9.336 5.031 1.00 96.00 109 VAL A N 1
ATOM 864 C CA . VAL A 1 109 ? -1.118 -8.175 5.900 1.00 96.00 109 VAL A CA 1
ATOM 865 C C . VAL A 1 109 ? -2.437 -8.288 6.655 1.00 96.00 109 VAL A C 1
ATOM 867 O O . VAL A 1 109 ? -2.459 -8.086 7.868 1.00 96.00 109 VAL A O 1
ATOM 870 N N . ALA A 1 110 ? -3.521 -8.667 5.978 1.00 95.00 110 ALA A N 1
ATOM 871 C CA . ALA A 1 110 ? -4.819 -8.872 6.615 1.00 95.00 110 ALA A CA 1
ATOM 872 C C . ALA A 1 110 ? -4.758 -9.957 7.705 1.00 95.00 110 ALA A C 1
ATOM 874 O O . ALA A 1 110 ? -5.348 -9.795 8.773 1.00 95.00 110 ALA A O 1
ATOM 875 N N . ALA A 1 111 ? -4.000 -11.034 7.471 1.00 96.00 111 ALA A N 1
ATOM 876 C CA . ALA A 1 111 ? -3.779 -12.088 8.457 1.00 96.00 111 ALA A CA 1
ATOM 877 C C . ALA A 1 111 ? -2.933 -11.615 9.652 1.00 96.00 111 ALA A C 1
ATOM 879 O O . ALA A 1 111 ? -3.183 -12.027 10.784 1.00 96.00 111 ALA A O 1
ATOM 880 N N . LYS A 1 112 ? -1.948 -10.736 9.421 1.00 96.00 112 LYS A N 1
ATOM 881 C CA . LYS A 1 112 ? -1.093 -10.172 10.476 1.00 96.00 112 LYS A CA 1
ATOM 882 C C . LYS A 1 112 ? -1.829 -9.157 11.361 1.00 96.00 112 LYS A C 1
ATOM 884 O O . LYS A 1 112 ? -1.519 -9.063 12.546 1.00 96.00 112 LYS A O 1
ATOM 889 N N . TYR A 1 113 ? -2.798 -8.425 10.810 1.00 94.75 113 TYR A N 1
ATOM 890 C CA . TYR A 1 113 ? -3.547 -7.377 11.514 1.00 94.75 113 TYR A CA 1
ATOM 891 C C . TYR A 1 113 ? -5.066 -7.641 11.504 1.00 94.75 113 TYR A C 1
ATOM 893 O O . TYR A 1 113 ? -5.835 -6.875 10.916 1.00 94.75 113 TYR A O 1
ATOM 901 N N . PRO A 1 114 ? -5.545 -8.705 12.178 1.00 94.12 114 PRO A N 1
ATOM 902 C CA . PRO A 1 114 ? -6.949 -9.091 12.130 1.00 94.12 114 PRO A CA 1
ATOM 903 C C . PRO A 1 114 ? -7.871 -8.019 12.733 1.00 94.12 114 PRO A C 1
ATOM 905 O O . PRO A 1 114 ? -7.709 -7.558 13.872 1.00 94.12 114 PRO A O 1
ATOM 908 N N . GLY A 1 115 ? -8.886 -7.641 11.957 1.00 91.44 115 GLY A N 1
ATOM 909 C CA . GLY A 1 115 ? -9.896 -6.648 12.325 1.00 91.44 115 GLY A CA 1
ATOM 910 C C . GLY A 1 115 ? -9.423 -5.194 12.272 1.00 91.44 115 GLY A C 1
ATOM 911 O O . GLY A 1 115 ? -10.175 -4.326 12.694 1.00 91.44 115 GLY A O 1
ATOM 912 N N . HIS A 1 116 ? -8.205 -4.913 11.801 1.00 94.56 116 HIS A N 1
ATOM 913 C CA . HIS A 1 116 ? -7.818 -3.547 11.449 1.00 94.56 116 HIS A CA 1
ATOM 914 C C . HIS A 1 116 ? -8.401 -3.187 10.070 1.00 94.56 116 HIS A C 1
ATOM 916 O O . HIS A 1 116 ? -8.349 -4.030 9.169 1.00 94.56 116 HIS A O 1
ATOM 922 N N . PRO A 1 117 ? -8.924 -1.963 9.868 1.00 95.50 117 PRO A N 1
ATOM 923 C CA . PRO A 1 117 ? -9.321 -1.494 8.544 1.00 95.50 117 PRO A CA 1
ATOM 924 C C . PRO A 1 117 ? -8.134 -1.555 7.580 1.00 95.50 117 PRO A C 1
ATOM 926 O O . PRO A 1 117 ? -7.046 -1.082 7.908 1.00 95.50 117 PRO A O 1
ATOM 929 N N . LEU A 1 118 ? -8.334 -2.132 6.395 1.00 95.94 118 LEU A N 1
ATOM 930 C CA . LEU A 1 118 ? -7.279 -2.294 5.398 1.00 95.94 118 LEU A CA 1
ATOM 931 C C . LEU A 1 118 ? -7.442 -1.267 4.278 1.00 95.94 118 LEU A C 1
ATOM 933 O O . LEU A 1 118 ? -8.476 -1.218 3.615 1.00 95.94 118 LEU A O 1
ATOM 937 N N . ILE A 1 119 ? -6.404 -0.467 4.050 1.00 96.44 119 ILE A N 1
ATOM 938 C CA . ILE A 1 119 ? -6.364 0.567 3.016 1.00 96.44 119 ILE A CA 1
ATOM 939 C C . ILE A 1 119 ? -5.345 0.155 1.959 1.00 96.44 119 ILE A C 1
ATOM 941 O O . ILE A 1 119 ? -4.186 -0.121 2.270 1.00 96.44 119 ILE A O 1
ATOM 945 N N . LEU A 1 120 ? -5.761 0.153 0.696 1.00 96.31 120 LEU A N 1
ATOM 946 C CA . LEU A 1 120 ? -4.858 -0.034 -0.435 1.00 96.31 120 LEU A CA 1
ATOM 947 C C . LEU A 1 120 ? -4.505 1.331 -1.018 1.00 96.31 120 LEU A C 1
ATOM 949 O O . LEU A 1 120 ? -5.382 2.121 -1.364 1.00 96.31 120 LEU A O 1
ATOM 953 N N . ALA A 1 121 ? -3.213 1.602 -1.132 1.00 95.88 121 ALA A N 1
ATOM 954 C CA . ALA A 1 121 ? -2.687 2.815 -1.729 1.00 95.88 121 ALA A CA 1
ATOM 955 C C . ALA A 1 121 ? -1.621 2.455 -2.761 1.00 95.88 121 ALA A C 1
ATOM 957 O O . ALA A 1 121 ? -0.916 1.452 -2.644 1.00 95.88 121 ALA A O 1
ATOM 958 N N . GLY A 1 122 ? -1.441 3.308 -3.763 1.00 94.69 122 GLY A N 1
ATOM 959 C CA . GLY A 1 122 ? -0.406 3.079 -4.756 1.00 94.69 122 GLY A CA 1
ATOM 960 C C . GLY A 1 122 ? -0.032 4.322 -5.537 1.00 94.69 122 GLY A C 1
ATOM 961 O O . GLY A 1 122 ? -0.803 5.275 -5.644 1.00 94.69 122 GLY A O 1
ATOM 962 N N . LYS A 1 123 ? 1.176 4.314 -6.102 1.00 93.88 123 LYS A N 1
ATOM 963 C CA . LYS A 1 123 ? 1.663 5.383 -6.979 1.00 93.88 123 LYS A CA 1
ATOM 964 C C . LYS A 1 123 ? 1.592 4.962 -8.443 1.00 93.88 123 LYS A C 1
ATOM 966 O O . LYS A 1 123 ? 2.364 4.108 -8.878 1.00 93.88 123 LYS A O 1
ATOM 971 N N . SER A 1 124 ? 0.801 5.668 -9.251 1.00 91.38 124 SER A N 1
ATOM 972 C CA . SER A 1 124 ? 0.767 5.523 -10.717 1.00 91.38 124 SER A CA 1
ATOM 973 C C . SER A 1 124 ? 0.499 4.078 -11.161 1.00 91.38 124 SER A C 1
ATOM 975 O O . SER A 1 124 ? -0.632 3.627 -11.086 1.00 91.38 124 SER A O 1
ATOM 977 N N . MET A 1 125 ? 1.510 3.326 -11.606 1.00 90.81 125 MET A N 1
ATOM 978 C CA . MET A 1 125 ? 1.354 1.897 -11.895 1.00 90.81 125 MET A CA 1
ATOM 979 C C . MET A 1 125 ? 0.865 1.115 -10.668 1.00 90.81 125 MET A C 1
ATOM 981 O O . MET A 1 125 ? 0.030 0.243 -10.826 1.00 90.81 125 MET A O 1
ATOM 985 N N . GLY A 1 126 ? 1.347 1.438 -9.464 1.00 90.75 126 GLY A N 1
ATOM 986 C CA . GLY A 1 126 ? 0.945 0.739 -8.244 1.00 90.75 126 GLY A CA 1
ATOM 987 C C . GLY A 1 126 ? -0.501 1.001 -7.811 1.00 90.75 126 GLY A C 1
ATOM 988 O O . GLY A 1 126 ? -0.990 0.272 -6.961 1.00 90.75 126 GLY A O 1
ATOM 989 N N . SER A 1 127 ? -1.168 2.031 -8.353 1.00 91.12 127 SER A N 1
ATOM 990 C CA . SER A 1 127 ? -2.592 2.301 -8.092 1.00 91.12 127 SER A CA 1
ATOM 991 C C . SER A 1 127 ? -3.533 1.699 -9.136 1.00 91.12 127 SER A C 1
ATOM 993 O O . SER A 1 127 ? -4.743 1.826 -8.980 1.00 91.12 127 SER A O 1
ATOM 995 N N . ARG A 1 128 ? -2.992 1.168 -10.239 1.00 89.31 128 ARG A N 1
ATOM 996 C CA . ARG A 1 128 ? -3.756 0.482 -11.287 1.00 89.31 128 ARG A CA 1
ATOM 997 C C . ARG A 1 128 ? -3.903 -0.984 -10.927 1.00 89.31 128 ARG A C 1
ATOM 999 O O . ARG A 1 128 ? -4.982 -1.523 -11.231 1.00 89.31 128 ARG A O 1
#

InterPro domains:
  IPR026555 KAT8 regulatory NSL complex subunit 3/Testis-expressed sequence 30 protein [PTHR13136] (10-128)
  IPR029058 Alpha/Beta hydrolase fold [G3DSA:3.40.50.1820] (15-128)
  IPR029058 Alpha/Beta hydrolase fold [SSF53474] (42-127)
  IPR046879 KANL3/Tex30, alpha/beta hydrolase-like domain [PF20408] (43-128)

Sequence (128 aa):
MPTRRASKRRRTVQKEEAEDRKVQQVEEEKEAEVNGSSKEKSPVVVFAHGAGAPSTSDWMIRWKDMLTKELNAAEVLAFDYPYMSGGKRRAPPKAEKLVDFHSNVVKEVAAKYPGHPLILAGKSMGSR

Organism: Solanum tuberosum (NCBI:txid4113)

Radius of gyration: 26.42 Å; Cα contacts (8 Å, |Δi|>4): 130; chains: 1; bounding box: 101×24×37 Å